Protein AF-A0A952BMN8-F1 (afdb_monomer_lite)

Foldseek 3Di:
DCVVCVVDDDEAEEEDEPPDDDPDPPRHQYYADQADLVSLVVVLVSCVVVVDQEEEAEDDFPRRDDDRNCSNVSNVVSDPHYYHYDYPDDDPDDDPD

Radius of gyration: 14.34 Å; chains: 1; bounding box: 36×27×37 Å

Structure (mmCIF, N/CA/C/O backbone):
data_AF-A0A952BMN8-F1
#
_entry.id   AF-A0A952BMN8-F1
#
loop_
_atom_site.group_PDB
_atom_site.id
_atom_site.type_symbol
_atom_site.label_atom_id
_atom_site.label_alt_id
_atom_site.label_comp_id
_atom_site.label_asym_id
_atom_site.label_entity_id
_atom_site.label_seq_id
_atom_site.pdbx_PDB_ins_code
_atom_site.Cartn_x
_atom_site.Cartn_y
_atom_site.Cartn_z
_atom_site.occupancy
_atom_site.B_iso_or_equiv
_atom_site.auth_seq_id
_atom_site.auth_comp_id
_atom_site.auth_asym_id
_atom_site.auth_atom_id
_atom_site.pdbx_PDB_model_num
ATOM 1 N N . MET A 1 1 ? -2.923 -15.668 14.334 1.00 59.69 1 MET A N 1
ATOM 2 C CA . MET A 1 1 ? -2.619 -14.325 14.875 1.00 59.69 1 MET A CA 1
ATOM 3 C C . MET A 1 1 ? -3.715 -13.849 15.816 1.00 59.69 1 MET A C 1
ATOM 5 O O . MET A 1 1 ? -3.405 -13.692 16.983 1.00 59.69 1 MET A O 1
ATOM 9 N N . ALA A 1 2 ? -4.978 -13.769 15.376 1.00 62.56 2 ALA A N 1
ATOM 10 C CA . ALA A 1 2 ? -6.110 -13.363 16.227 1.00 62.56 2 ALA A CA 1
ATOM 11 C C . ALA A 1 2 ? -6.249 -14.165 17.540 1.00 62.56 2 ALA A C 1
ATOM 13 O O . ALA A 1 2 ? -6.506 -13.592 18.585 1.00 62.56 2 ALA A O 1
ATOM 14 N N . LEU A 1 3 ? -5.984 -15.478 17.524 1.00 70.19 3 LEU A N 1
ATOM 15 C CA . LEU A 1 3 ? -6.023 -16.312 18.740 1.00 70.19 3 LEU A CA 1
ATOM 16 C C . LEU A 1 3 ? -4.900 -16.015 19.753 1.00 70.19 3 LEU A C 1
ATOM 18 O O . LEU A 1 3 ? -5.007 -16.409 20.907 1.00 70.19 3 LEU A O 1
ATOM 22 N N . ARG A 1 4 ? -3.809 -15.368 19.324 1.00 84.50 4 ARG A N 1
ATOM 23 C CA . ARG A 1 4 ? -2.631 -15.070 20.161 1.00 84.50 4 ARG A CA 1
ATOM 24 C C . ARG A 1 4 ? -2.502 -13.581 20.494 1.00 84.50 4 ARG A C 1
ATOM 26 O O . ARG A 1 4 ? -1.936 -13.249 21.525 1.00 84.50 4 ARG A O 1
ATOM 33 N N . TYR A 1 5 ? -3.038 -12.719 19.632 1.00 88.12 5 TYR A N 1
ATOM 34 C CA . TYR A 1 5 ? -3.077 -11.266 19.774 1.00 88.12 5 TYR A CA 1
ATOM 35 C C . TYR A 1 5 ? -4.469 -10.771 19.346 1.00 88.12 5 TYR A C 1
ATOM 37 O O . TYR A 1 5 ? -4.625 -10.306 18.216 1.00 88.12 5 TYR A O 1
ATOM 45 N N . PRO A 1 6 ? -5.497 -10.948 20.192 1.00 86.44 6 PRO A N 1
ATOM 46 C CA . PRO A 1 6 ? -6.888 -10.653 19.833 1.00 86.44 6 PRO A CA 1
ATOM 47 C C . PRO A 1 6 ? -7.143 -9.161 19.600 1.00 86.44 6 PRO A C 1
ATOM 49 O O . PRO A 1 6 ? -8.026 -8.805 18.823 1.00 86.44 6 PRO A O 1
ATOM 52 N N . ASP A 1 7 ? -6.333 -8.304 20.218 1.00 90.62 7 ASP A N 1
ATOM 53 C CA . ASP A 1 7 ? -6.446 -6.851 20.095 1.00 90.62 7 ASP A CA 1
ATOM 54 C C . ASP A 1 7 ? -5.780 -6.311 18.821 1.00 90.62 7 ASP A C 1
ATOM 56 O O . ASP A 1 7 ? -6.022 -5.171 18.428 1.00 90.62 7 ASP A O 1
ATOM 60 N N . ILE A 1 8 ? -4.969 -7.130 18.136 1.00 91.56 8 ILE A N 1
ATOM 61 C CA . ILE A 1 8 ? -4.352 -6.749 16.863 1.00 91.56 8 ILE A CA 1
ATOM 62 C C . ILE A 1 8 ? -5.307 -7.091 15.723 1.00 91.56 8 ILE A C 1
ATOM 64 O O . ILE A 1 8 ? -5.518 -8.257 15.375 1.00 91.56 8 ILE A O 1
ATOM 68 N N . LYS A 1 9 ? -5.826 -6.044 15.086 1.00 92.88 9 LYS A N 1
ATOM 69 C CA . LYS A 1 9 ? -6.565 -6.139 13.827 1.00 92.88 9 LYS A CA 1
ATOM 70 C C . LYS A 1 9 ? -5.600 -5.998 12.655 1.00 92.88 9 LYS A C 1
ATOM 72 O O . LYS A 1 9 ? -4.643 -5.235 12.718 1.00 92.88 9 LYS A O 1
ATOM 77 N N . VAL A 1 10 ? -5.847 -6.756 11.589 1.00 93.62 10 VAL A N 1
ATOM 78 C CA . VAL A 1 10 ? -5.043 -6.708 10.364 1.00 93.62 10 VAL A CA 1
ATOM 79 C C . VAL A 1 10 ? -5.973 -6.537 9.181 1.00 93.62 10 VAL A C 1
ATOM 81 O O . VAL A 1 10 ? -6.717 -7.461 8.851 1.00 93.62 10 VAL A O 1
ATOM 84 N N . ASP A 1 11 ? -5.869 -5.380 8.540 1.00 95.88 11 ASP A N 1
ATOM 85 C CA . ASP A 1 11 ? -6.436 -5.135 7.223 1.00 95.88 11 ASP A CA 1
ATOM 86 C C . ASP A 1 11 ? -5.461 -5.590 6.143 1.00 95.88 11 ASP A C 1
ATOM 88 O O . ASP A 1 11 ? -4.250 -5.401 6.267 1.00 95.88 11 ASP A O 1
ATOM 92 N N . ILE A 1 12 ? -5.983 -6.174 5.064 1.00 96.62 12 ILE A N 1
ATOM 93 C CA . ILE A 1 12 ? -5.149 -6.626 3.946 1.00 96.62 12 ILE A CA 1
ATOM 94 C C . ILE A 1 12 ? -5.564 -5.903 2.686 1.00 96.62 12 ILE A C 1
ATOM 96 O O . ILE A 1 12 ? -6.692 -6.033 2.222 1.00 96.62 12 ILE A O 1
ATOM 100 N N . TRP A 1 13 ? -4.611 -5.180 2.116 1.00 97.25 13 TRP A N 1
ATOM 101 C CA . TRP A 1 13 ? -4.751 -4.529 0.828 1.00 97.25 13 TRP A CA 1
ATOM 102 C C . TRP A 1 13 ? -3.951 -5.315 -0.199 1.00 97.25 13 TRP A C 1
ATOM 104 O O . TRP A 1 13 ? -2.732 -5.426 -0.074 1.00 97.25 13 TRP A O 1
ATOM 114 N N . ALA A 1 14 ? -4.638 -5.905 -1.174 1.00 96.56 14 ALA A N 1
ATOM 115 C CA . ALA A 1 14 ? -3.991 -6.691 -2.216 1.00 96.56 14 ALA A CA 1
ATOM 116 C C . ALA A 1 14 ? -3.675 -5.821 -3.432 1.00 96.56 14 ALA A C 1
ATOM 118 O O . ALA A 1 14 ? -4.473 -4.966 -3.819 1.00 96.56 14 ALA A O 1
ATOM 119 N N . LEU A 1 15 ? -2.513 -6.056 -4.034 1.00 95.69 15 LEU A N 1
ATOM 120 C CA . LEU A 1 15 ? -2.110 -5.412 -5.272 1.00 95.69 15 LEU A CA 1
ATOM 121 C C . LEU A 1 15 ? -2.435 -6.331 -6.457 1.00 95.69 15 LEU A C 1
ATOM 123 O O . LEU A 1 15 ? -2.114 -7.518 -6.429 1.00 95.69 15 LEU A O 1
ATOM 127 N N . ASN A 1 16 ? -3.096 -5.775 -7.468 1.00 95.12 16 ASN A N 1
ATOM 128 C CA . ASN A 1 16 ? -3.511 -6.470 -8.679 1.00 95.12 16 ASN A CA 1
ATOM 129 C C . ASN A 1 16 ? -2.602 -6.116 -9.847 1.00 95.12 16 ASN A C 1
ATOM 131 O O . ASN A 1 16 ? -2.469 -4.935 -10.180 1.00 95.12 16 ASN A O 1
ATOM 135 N N . ASP A 1 17 ? -2.105 -7.149 -10.525 1.00 92.19 17 ASP A N 1
ATOM 136 C CA . ASP A 1 17 ? -1.437 -6.986 -11.811 1.00 92.19 17 ASP A CA 1
ATOM 137 C C . ASP A 1 17 ? -2.378 -6.349 -12.854 1.00 92.19 17 ASP A C 1
ATOM 139 O O . ASP A 1 17 ? -3.600 -6.574 -12.827 1.00 92.19 17 ASP A O 1
ATOM 143 N N . PRO A 1 18 ? -1.824 -5.636 -13.846 1.00 89.56 18 PRO A N 1
ATOM 144 C CA . PRO A 1 18 ? -2.596 -5.038 -14.924 1.00 89.56 18 PRO A CA 1
ATOM 145 C C . PRO A 1 18 ? -3.415 -6.083 -15.687 1.00 89.56 18 PRO A C 1
ATOM 147 O O . PRO A 1 18 ? -2.903 -7.113 -16.127 1.00 89.56 18 PRO A O 1
ATOM 150 N N . GLY A 1 19 ? -4.714 -5.817 -15.841 1.00 86.19 19 GLY A N 1
ATOM 151 C CA . GLY A 1 19 ? -5.630 -6.672 -16.600 1.00 86.19 19 GLY A CA 1
ATOM 152 C C . GLY A 1 19 ? -5.925 -8.039 -15.974 1.00 86.19 19 GLY A C 1
ATOM 153 O O . GLY A 1 19 ? -6.609 -8.845 -16.604 1.00 86.19 19 GLY A O 1
ATOM 154 N N . LYS A 1 20 ? -5.443 -8.320 -14.756 1.00 88.06 20 LYS A N 1
ATOM 155 C CA . LYS A 1 20 ? -5.733 -9.578 -14.064 1.00 88.06 20 LYS A CA 1
ATOM 156 C C . LYS A 1 20 ? -6.826 -9.412 -13.018 1.00 88.06 20 LYS A C 1
ATOM 158 O O . LYS A 1 20 ? -6.958 -8.381 -12.362 1.00 88.06 20 LYS A O 1
ATOM 163 N N . HIS A 1 21 ? -7.584 -10.487 -12.839 1.00 83.88 21 HIS A N 1
ATOM 164 C CA . HIS A 1 21 ? -8.583 -10.616 -11.792 1.00 83.88 21 HIS A CA 1
ATOM 165 C C . HIS A 1 21 ? -8.308 -11.883 -10.994 1.00 83.88 21 HIS A C 1
ATOM 167 O O . HIS A 1 21 ? -8.163 -12.967 -11.560 1.00 83.88 21 HIS A O 1
ATOM 173 N N . TYR A 1 22 ? -8.262 -11.737 -9.675 1.00 89.75 22 TYR A N 1
ATOM 174 C CA . TYR A 1 22 ? -8.038 -12.833 -8.747 1.00 89.75 22 TYR A CA 1
ATOM 175 C C . TYR A 1 22 ? -9.280 -13.047 -7.884 1.00 89.75 22 TYR A C 1
ATOM 177 O O . TYR A 1 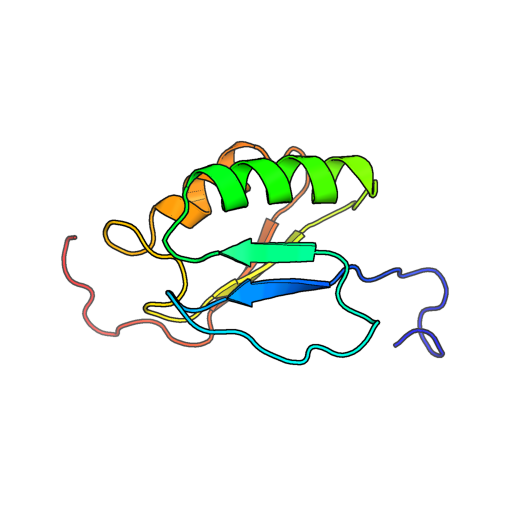22 ? -9.899 -12.090 -7.415 1.00 89.75 22 TYR A O 1
ATOM 185 N N . ALA A 1 23 ? -9.630 -14.311 -7.647 1.00 90.00 23 ALA A N 1
ATOM 186 C CA . ALA A 1 23 ? -10.614 -14.679 -6.636 1.00 90.00 23 ALA A CA 1
ATOM 187 C C . ALA A 1 23 ? -9.946 -14.618 -5.255 1.00 90.00 23 ALA A C 1
ATOM 189 O O . ALA A 1 23 ? -9.430 -15.616 -4.749 1.00 90.00 23 ALA A O 1
ATOM 190 N N . TYR A 1 24 ? -9.886 -13.420 -4.679 1.00 90.69 24 TYR A N 1
ATOM 191 C CA . TYR A 1 24 ? -9.365 -13.240 -3.331 1.00 90.69 24 TYR A CA 1
ATOM 192 C C . TYR A 1 24 ? -10.316 -13.823 -2.278 1.00 90.69 24 TYR A C 1
ATOM 194 O O . TYR A 1 24 ? -11.532 -13.774 -2.459 1.00 90.69 24 TYR A O 1
ATOM 202 N N . PRO A 1 25 ? -9.785 -14.333 -1.153 1.00 89.44 25 PRO A N 1
ATOM 203 C CA . PRO A 1 25 ? -10.614 -14.696 -0.012 1.00 89.44 25 PRO A CA 1
ATOM 204 C C . PRO A 1 25 ? -11.231 -13.448 0.637 1.00 89.44 25 PRO A C 1
ATOM 206 O O . PRO A 1 25 ? -10.656 -12.361 0.574 1.00 89.44 25 PRO A O 1
ATOM 209 N N . ASP A 1 26 ? -12.322 -13.635 1.382 1.00 86.12 26 ASP A N 1
ATOM 210 C CA . ASP A 1 26 ? -13.088 -12.564 2.052 1.00 86.12 26 ASP A CA 1
ATOM 211 C C . ASP A 1 26 ? -12.275 -11.692 3.027 1.00 86.12 26 ASP A C 1
ATOM 213 O O . ASP A 1 26 ? -12.747 -10.657 3.489 1.00 86.12 26 ASP A O 1
ATOM 217 N N . ARG A 1 27 ? -11.041 -12.086 3.367 1.00 88.75 27 ARG A N 1
ATOM 218 C CA . ARG A 1 27 ? -10.186 -11.340 4.301 1.00 88.75 27 ARG A CA 1
ATOM 219 C C . ARG A 1 27 ? -9.511 -10.098 3.702 1.00 88.75 27 ARG A C 1
ATOM 221 O O . ARG A 1 27 ? -8.732 -9.459 4.405 1.00 88.75 27 ARG A O 1
ATOM 228 N N . ILE A 1 28 ? -9.717 -9.806 2.419 1.00 94.69 28 ILE A N 1
ATOM 229 C CA . ILE A 1 28 ? -9.138 -8.628 1.764 1.00 94.69 28 ILE A CA 1
ATOM 230 C C . ILE A 1 28 ? -9.996 -7.394 2.060 1.00 94.69 28 ILE A C 1
ATOM 232 O O . ILE A 1 28 ? -11.170 -7.340 1.709 1.00 94.69 28 ILE A O 1
ATOM 236 N N . SER A 1 29 ? -9.385 -6.384 2.677 1.00 96.12 29 SER A N 1
ATOM 237 C CA . SER A 1 29 ? -10.013 -5.105 3.030 1.00 96.12 29 SER A CA 1
ATOM 238 C C . SER A 1 29 ? -10.092 -4.139 1.842 1.00 96.12 29 SER A C 1
ATOM 240 O O . SER A 1 29 ? -10.918 -3.228 1.843 1.00 96.12 29 SER A O 1
ATOM 242 N N . GLY A 1 30 ? -9.243 -4.311 0.824 1.00 96.06 30 GLY A N 1
ATOM 243 C CA . GLY A 1 30 ? -9.261 -3.476 -0.375 1.00 96.06 30 GLY A CA 1
ATOM 244 C C . GLY A 1 30 ? -8.251 -3.893 -1.441 1.00 96.06 30 GLY A C 1
ATOM 245 O O . GLY A 1 30 ? -7.383 -4.734 -1.209 1.00 96.06 30 GLY A O 1
ATOM 246 N N . LEU A 1 31 ? -8.377 -3.293 -2.627 1.00 96.06 31 LEU A N 1
ATOM 247 C CA . LEU A 1 31 ? -7.542 -3.583 -3.793 1.00 96.06 31 LEU A CA 1
ATOM 248 C C . LEU A 1 31 ? -6.785 -2.336 -4.262 1.00 96.06 31 LEU A C 1
ATOM 250 O O . LEU A 1 31 ? -7.315 -1.221 -4.247 1.00 96.06 31 LEU A O 1
ATOM 254 N N . ILE A 1 32 ? -5.555 -2.547 -4.718 1.00 97.19 32 ILE A N 1
ATOM 255 C CA . ILE A 1 32 ? -4.708 -1.564 -5.389 1.00 97.19 32 ILE A CA 1
ATOM 256 C C . ILE A 1 32 ? -4.437 -2.086 -6.797 1.00 97.19 32 ILE A C 1
ATOM 258 O O . ILE A 1 32 ? -3.774 -3.101 -6.960 1.00 97.19 32 ILE A O 1
ATOM 262 N N . ASN A 1 33 ? -4.945 -1.408 -7.823 1.00 96.50 33 ASN A N 1
ATOM 263 C CA . ASN A 1 33 ? -4.597 -1.736 -9.203 1.00 96.50 33 ASN A CA 1
ATOM 264 C C . ASN A 1 33 ? -3.220 -1.146 -9.529 1.00 96.50 33 ASN A C 1
ATOM 266 O O . ASN A 1 33 ? -3.044 0.069 -9.411 1.00 96.50 33 ASN A O 1
ATOM 270 N N . GLN A 1 34 ? -2.275 -1.994 -9.943 1.00 95.81 34 GLN A N 1
ATOM 271 C CA . GLN A 1 34 ? -0.868 -1.640 -10.154 1.00 95.81 34 GLN A CA 1
ATOM 272 C C . GLN A 1 34 ? -0.666 -0.398 -11.033 1.00 95.81 34 GLN A C 1
ATOM 274 O O . GLN A 1 34 ? 0.040 0.524 -10.633 1.00 95.81 34 GLN A O 1
ATOM 279 N N . ASP A 1 35 ? -1.314 -0.359 -12.198 1.00 94.06 35 ASP A N 1
ATOM 280 C CA . ASP A 1 35 ? -1.115 0.689 -13.213 1.00 94.06 35 ASP A CA 1
ATOM 281 C C . ASP A 1 35 ? -2.055 1.892 -13.043 1.00 94.06 35 ASP A C 1
ATOM 283 O O . ASP A 1 35 ? -2.095 2.798 -13.876 1.00 94.06 35 ASP A O 1
ATOM 287 N N . GLU A 1 36 ? -2.824 1.939 -11.955 1.00 96.00 36 GLU A N 1
ATOM 288 C CA . GLU A 1 36 ? -3.763 3.023 -11.700 1.00 96.00 36 GLU A CA 1
ATOM 289 C C . GLU A 1 36 ? -3.305 3.855 -10.498 1.00 96.00 36 GLU A C 1
ATOM 291 O O . GLU A 1 36 ? -3.652 3.567 -9.351 1.00 96.00 36 GLU A O 1
ATOM 296 N N . LEU A 1 37 ? -2.595 4.960 -10.753 1.00 95.81 37 LEU A N 1
ATOM 297 C CA . LEU A 1 37 ? -2.130 5.890 -9.710 1.00 95.81 37 LEU A CA 1
ATOM 298 C C . LEU A 1 37 ? -3.260 6.328 -8.751 1.00 95.81 37 LEU A C 1
ATOM 300 O O . LEU A 1 37 ? -3.067 6.458 -7.540 1.00 95.81 37 LEU A O 1
ATOM 304 N N . ALA A 1 38 ? -4.480 6.508 -9.266 1.00 97.12 38 ALA A N 1
ATOM 305 C CA . ALA A 1 38 ? -5.647 6.846 -8.453 1.00 97.12 38 ALA A CA 1
ATOM 306 C C . ALA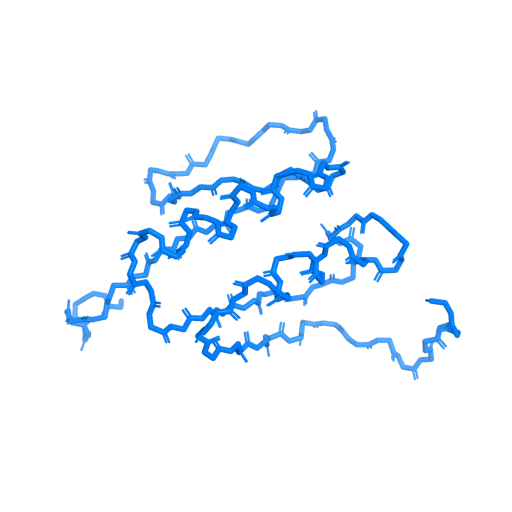 A 1 38 ? -6.036 5.740 -7.451 1.00 97.12 38 ALA A C 1
ATOM 308 O O . ALA A 1 38 ? -6.599 6.048 -6.395 1.00 97.12 38 ALA A O 1
ATOM 309 N N . SER A 1 39 ? -5.717 4.474 -7.737 1.00 97.81 39 SER A N 1
ATOM 310 C CA . SER A 1 39 ? -5.977 3.343 -6.844 1.00 97.81 39 SER A CA 1
ATOM 311 C C . SER A 1 39 ? -5.134 3.404 -5.575 1.00 97.81 39 SER A C 1
ATOM 313 O O . SER A 1 39 ? -5.657 3.134 -4.496 1.00 97.81 39 SER A O 1
ATOM 315 N N . TYR A 1 40 ? -3.883 3.858 -5.663 1.00 98.12 40 TYR A N 1
ATOM 316 C CA . TYR A 1 40 ? -3.032 4.105 -4.494 1.00 98.12 40 TYR A CA 1
ATOM 317 C C . TYR A 1 40 ? -3.597 5.219 -3.611 1.00 98.12 40 TYR A C 1
ATOM 319 O O . TYR A 1 40 ? -3.676 5.084 -2.391 1.00 98.12 40 TYR A O 1
ATOM 327 N N . ALA A 1 41 ? -4.085 6.305 -4.218 1.00 96.94 41 ALA A N 1
ATOM 328 C CA . ALA A 1 41 ? -4.738 7.380 -3.474 1.00 96.94 41 ALA A CA 1
ATOM 329 C C . ALA A 1 41 ? -6.066 6.932 -2.827 1.00 96.94 41 ALA A C 1
ATOM 331 O O . ALA A 1 41 ? -6.411 7.413 -1.745 1.00 96.94 41 ALA A O 1
ATOM 332 N N . ARG A 1 42 ? -6.824 6.028 -3.467 1.00 97.88 42 ARG A N 1
ATOM 333 C CA . ARG A 1 42 ? -8.016 5.401 -2.865 1.00 97.88 42 ARG A CA 1
ATOM 334 C C . ARG A 1 42 ? -7.640 4.502 -1.692 1.00 97.88 42 ARG A C 1
ATOM 336 O O . ARG A 1 42 ? -8.270 4.622 -0.644 1.00 97.88 42 ARG A O 1
ATOM 343 N N . ALA A 1 43 ? -6.602 3.682 -1.837 1.00 97.94 43 ALA A N 1
ATOM 344 C CA . ALA A 1 43 ? -6.107 2.842 -0.7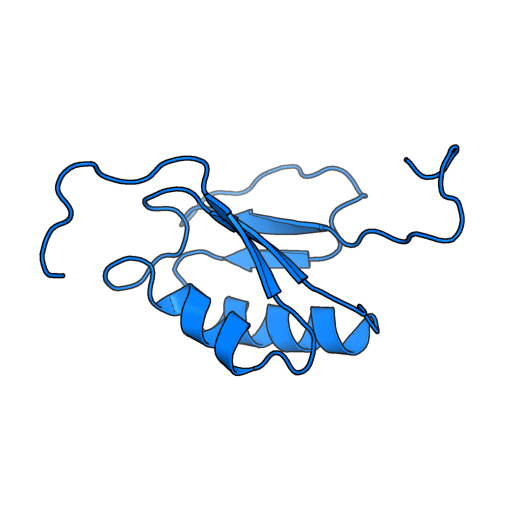54 1.00 97.94 43 ALA A CA 1
ATOM 345 C C . ALA A 1 43 ? -5.639 3.667 0.443 1.00 97.94 43 ALA A C 1
ATOM 347 O O . ALA A 1 43 ? -6.031 3.376 1.568 1.00 97.94 43 ALA A O 1
ATOM 348 N N . ALA A 1 44 ? -4.932 4.775 0.204 1.00 97.75 44 ALA A N 1
ATOM 349 C CA . ALA A 1 44 ? -4.541 5.703 1.261 1.00 97.75 44 ALA A CA 1
ATOM 350 C C . ALA A 1 44 ? -5.744 6.175 2.098 1.00 97.75 44 ALA A C 1
ATOM 352 O O . ALA A 1 44 ? -5.706 6.176 3.330 1.00 97.75 44 ALA A O 1
ATOM 353 N N . ARG A 1 45 ? -6.839 6.558 1.427 1.00 97.56 45 ARG A N 1
ATOM 354 C CA . ARG A 1 45 ? -8.079 6.963 2.101 1.00 97.56 45 ARG A CA 1
ATOM 355 C C . ARG A 1 45 ? -8.723 5.809 2.862 1.00 97.56 45 ARG A C 1
ATOM 357 O O . ARG A 1 45 ? -9.136 6.020 3.995 1.00 97.56 45 ARG A O 1
ATOM 364 N N . GLY A 1 46 ? -8.789 4.618 2.267 1.00 98.00 46 GLY A N 1
ATOM 365 C CA . GLY A 1 46 ? -9.374 3.437 2.905 1.00 98.00 46 GLY A CA 1
ATOM 366 C C . GLY A 1 46 ? -8.616 2.997 4.158 1.00 98.00 46 GLY A C 1
ATOM 367 O O . GLY A 1 46 ? -9.234 2.797 5.196 1.00 98.00 46 GLY A O 1
ATOM 368 N N . ILE A 1 47 ? -7.283 2.941 4.091 1.00 97.69 47 ILE A N 1
ATOM 369 C CA . ILE A 1 47 ? -6.411 2.624 5.233 1.00 97.69 47 ILE A CA 1
ATOM 370 C C . ILE A 1 47 ? -6.561 3.669 6.344 1.00 97.69 47 ILE A C 1
ATOM 372 O O . ILE A 1 47 ? -6.692 3.331 7.513 1.00 97.69 47 ILE A O 1
ATOM 376 N N . THR A 1 48 ? -6.589 4.956 5.989 1.00 96.94 48 THR A N 1
ATOM 377 C CA . THR A 1 48 ? -6.783 6.023 6.985 1.00 96.94 48 THR A CA 1
ATOM 378 C C . THR A 1 48 ? -8.157 5.911 7.651 1.00 96.94 48 THR A C 1
ATOM 380 O O . THR A 1 48 ? -8.278 6.086 8.860 1.00 96.94 48 THR A O 1
ATOM 383 N N . ALA A 1 49 ? -9.197 5.606 6.871 1.00 97.56 49 ALA A N 1
ATOM 384 C CA . ALA A 1 49 ? -10.558 5.450 7.369 1.00 97.56 49 ALA A CA 1
ATOM 385 C C . ALA A 1 49 ? -10.744 4.203 8.248 1.00 97.56 49 ALA A C 1
ATOM 387 O O . ALA A 1 49 ? -11.625 4.215 9.105 1.00 97.56 49 ALA A O 1
ATOM 388 N N . SER A 1 50 ? -9.927 3.155 8.075 1.00 96.50 50 SER A N 1
ATOM 389 C CA . SER A 1 50 ? -9.968 1.983 8.960 1.00 96.50 50 SER A CA 1
ATOM 390 C C . SER A 1 50 ? -9.399 2.262 10.355 1.00 96.50 50 SER A C 1
ATOM 392 O O . SER A 1 50 ? -9.639 1.485 11.277 1.00 96.50 50 SER A O 1
ATOM 394 N N . GLY A 1 51 ? -8.707 3.394 10.533 1.00 96.81 51 GLY A N 1
ATOM 395 C CA . GLY A 1 51 ? -8.078 3.765 11.797 1.00 96.81 51 GLY A CA 1
ATOM 396 C C . GLY A 1 51 ? -6.794 2.986 12.072 1.00 96.81 51 GLY A C 1
ATOM 397 O O . GLY A 1 51 ? -6.441 2.813 13.231 1.00 96.81 51 GLY A O 1
ATOM 398 N N . ALA A 1 52 ? -6.121 2.488 11.029 1.00 97.12 52 ALA A N 1
ATOM 399 C CA . ALA A 1 52 ? -4.876 1.744 11.175 1.00 97.12 52 ALA A CA 1
ATOM 400 C C . ALA A 1 52 ? -3.792 2.585 11.870 1.00 97.12 52 ALA A C 1
ATOM 402 O O . ALA A 1 52 ? -3.508 3.701 11.442 1.00 97.12 52 ALA A O 1
ATOM 403 N N . ASP A 1 53 ? -3.143 2.021 12.893 1.00 97.56 53 ASP A N 1
ATOM 404 C CA . ASP A 1 53 ? -2.078 2.691 13.655 1.00 97.56 53 ASP A CA 1
ATOM 405 C C . ASP A 1 53 ? -0.706 2.651 12.962 1.00 97.56 53 ASP A C 1
ATOM 407 O O . ASP A 1 53 ? 0.193 3.412 13.312 1.00 97.56 53 ASP A O 1
ATOM 411 N N . MET A 1 54 ? -0.524 1.758 11.984 1.00 97.25 54 MET A N 1
ATOM 412 C CA . MET A 1 54 ? 0.659 1.666 11.123 1.00 97.25 54 MET A CA 1
ATOM 413 C C . MET A 1 54 ? 0.301 1.008 9.793 1.00 97.25 54 MET A C 1
ATOM 415 O O . MET A 1 54 ? -0.702 0.301 9.689 1.00 97.25 54 MET A O 1
ATOM 419 N N . ILE A 1 55 ? 1.174 1.162 8.799 1.00 97.62 55 ILE A N 1
ATOM 420 C CA . ILE A 1 55 ? 1.129 0.352 7.582 1.00 97.62 55 ILE A CA 1
ATOM 421 C C . ILE A 1 55 ? 2.348 -0.559 7.480 1.00 97.62 55 ILE A C 1
ATOM 423 O O . ILE A 1 55 ? 3.457 -0.190 7.869 1.00 97.62 55 ILE A O 1
ATOM 427 N N . TRP A 1 56 ? 2.132 -1.750 6.929 1.00 97.62 56 TRP A N 1
ATOM 428 C CA . TRP A 1 56 ? 3.181 -2.719 6.645 1.00 97.62 56 TRP A CA 1
ATOM 429 C C . TRP A 1 56 ? 3.170 -3.065 5.157 1.00 97.62 56 TRP A C 1
ATOM 431 O O . TRP A 1 56 ? 2.231 -3.684 4.661 1.00 97.62 56 TRP A O 1
ATOM 441 N N . ILE A 1 57 ? 4.19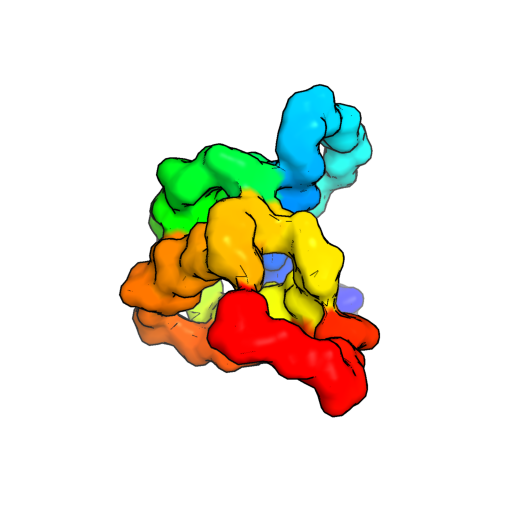4 -2.613 4.437 1.00 97.12 57 ILE A N 1
ATOM 442 C CA . ILE A 1 57 ? 4.329 -2.802 2.994 1.00 97.12 57 ILE A CA 1
ATOM 443 C C . ILE A 1 57 ? 5.191 -4.033 2.726 1.00 97.12 57 ILE A C 1
ATOM 445 O O . ILE A 1 57 ? 6.327 -4.124 3.192 1.00 97.12 57 ILE A O 1
ATOM 449 N N . GLN A 1 58 ? 4.666 -4.944 1.911 1.00 96.19 58 GLN A N 1
ATOM 450 C CA . GLN A 1 58 ? 5.418 -6.051 1.334 1.00 96.19 58 GLN A CA 1
ATOM 451 C C . GLN A 1 58 ? 5.974 -5.588 -0.013 1.00 96.19 58 GLN A C 1
ATOM 453 O O . GLN A 1 58 ? 5.213 -5.423 -0.961 1.00 96.19 58 GLN A O 1
ATOM 458 N N . HIS A 1 59 ? 7.274 -5.315 -0.084 1.00 93.69 59 HIS A N 1
ATOM 459 C CA . HIS A 1 59 ? 7.908 -4.781 -1.285 1.00 93.69 59 HIS A CA 1
ATOM 460 C C . HIS A 1 59 ? 8.624 -5.876 -2.078 1.00 93.69 59 HIS A C 1
ATOM 462 O O . HIS A 1 59 ? 9.492 -6.576 -1.550 1.00 93.69 59 HIS A O 1
ATOM 468 N N . GLU A 1 60 ? 8.319 -5.941 -3.369 1.00 92.31 60 GLU A N 1
ATOM 469 C CA . GLU A 1 60 ? 8.973 -6.787 -4.367 1.00 92.31 60 GLU A CA 1
ATOM 470 C C . GLU A 1 60 ? 9.203 -5.971 -5.648 1.00 92.31 60 GLU A C 1
ATOM 472 O O . GLU A 1 60 ? 8.475 -5.011 -5.918 1.00 92.31 60 GLU A O 1
ATOM 477 N N . PHE A 1 61 ? 10.230 -6.307 -6.433 1.00 87.56 61 PHE A N 1
ATOM 478 C CA . PHE A 1 61 ? 10.483 -5.594 -7.686 1.00 87.56 61 PHE A CA 1
ATOM 479 C C . PHE A 1 61 ? 9.361 -5.803 -8.703 1.00 87.56 61 PHE A C 1
ATOM 481 O O . PHE A 1 61 ? 8.909 -6.918 -8.938 1.00 87.56 61 PHE A O 1
ATOM 488 N N . GLY A 1 62 ? 8.953 -4.709 -9.349 1.00 88.56 62 GLY A N 1
ATOM 489 C CA . GLY A 1 62 ? 8.028 -4.736 -10.483 1.00 88.56 62 GLY A CA 1
ATOM 490 C C . GLY A 1 62 ? 6.541 -4.710 -10.128 1.00 88.56 62 GLY A C 1
ATOM 491 O O . GLY A 1 62 ? 5.730 -4.653 -11.047 1.00 88.56 62 GLY A O 1
ATOM 492 N N . ILE A 1 63 ? 6.165 -4.694 -8.843 1.00 92.31 63 ILE A N 1
ATOM 493 C CA . ILE A 1 63 ? 4.749 -4.801 -8.446 1.00 92.31 63 ILE A CA 1
ATOM 494 C C . ILE A 1 63 ? 4.037 -3.450 -8.301 1.00 92.31 63 ILE A C 1
ATOM 496 O O . ILE A 1 63 ? 2.820 -3.407 -8.308 1.00 92.31 63 ILE A O 1
ATOM 500 N N . PHE A 1 64 ? 4.746 -2.327 -8.160 1.00 94.62 64 PHE A N 1
ATOM 501 C CA . PHE A 1 64 ? 4.096 -1.048 -7.827 1.00 94.62 64 PHE A CA 1
ATOM 502 C C . PHE A 1 64 ? 3.723 -0.169 -9.029 1.00 94.62 64 PHE A C 1
ATOM 504 O O . PHE A 1 64 ? 3.082 0.856 -8.838 1.00 94.62 64 PHE A O 1
ATOM 511 N N . GLY A 1 65 ? 4.045 -0.561 -10.264 1.00 94.06 65 GLY A N 1
ATOM 512 C CA . GLY A 1 65 ? 3.730 0.249 -11.450 1.00 94.06 65 GLY A CA 1
ATOM 513 C C . GLY A 1 65 ? 4.432 1.617 -11.460 1.00 94.06 65 GLY A C 1
ATOM 514 O O . GLY A 1 65 ? 5.170 1.972 -10.542 1.00 94.06 65 GLY A O 1
ATOM 515 N N . GLY A 1 66 ? 4.232 2.391 -12.526 1.00 93.12 66 GLY A N 1
ATOM 516 C CA . GLY A 1 66 ? 4.961 3.649 -12.711 1.00 93.12 66 GLY A CA 1
ATOM 517 C C . GLY A 1 66 ? 6.461 3.451 -12.961 1.00 93.12 66 GLY A C 1
ATOM 518 O O . GLY A 1 66 ? 6.934 2.336 -13.201 1.00 93.12 66 GLY A O 1
ATOM 519 N N . ARG A 1 67 ? 7.227 4.546 -12.947 1.00 92.19 67 ARG A N 1
ATOM 520 C CA . ARG A 1 67 ? 8.676 4.481 -13.191 1.00 92.19 67 ARG A CA 1
ATOM 521 C C . ARG A 1 67 ? 9.361 4.008 -11.913 1.00 92.19 67 ARG A C 1
ATOM 523 O O . ARG A 1 67 ? 9.167 4.617 -10.868 1.00 92.19 67 ARG A O 1
ATOM 530 N N . ALA A 1 68 ? 10.102 2.903 -11.989 1.00 90.38 68 ALA A N 1
ATOM 531 C CA . ALA A 1 68 ? 10.768 2.281 -10.839 1.00 90.38 68 ALA A CA 1
ATOM 532 C C . ALA A 1 68 ? 9.850 2.016 -9.620 1.00 90.38 68 ALA A C 1
ATOM 534 O O . ALA A 1 68 ? 10.303 1.983 -8.478 1.00 90.38 68 ALA A O 1
ATOM 535 N N . GLY A 1 69 ? 8.543 1.811 -9.838 1.00 93.12 69 GLY A N 1
ATOM 536 C CA . GLY A 1 69 ? 7.594 1.586 -8.743 1.00 93.12 69 GLY A CA 1
ATOM 537 C C . GLY A 1 69 ? 7.067 2.861 -8.071 1.00 93.12 69 GLY A C 1
ATOM 538 O O . GLY A 1 69 ? 6.440 2.758 -7.017 1.00 93.12 69 GLY A O 1
ATOM 539 N N . ASP A 1 70 ? 7.314 4.057 -8.624 1.00 94.56 70 ASP A N 1
ATOM 540 C CA . ASP A 1 70 ? 7.053 5.352 -7.975 1.00 94.56 70 ASP A CA 1
ATOM 541 C C . ASP A 1 70 ? 5.595 5.605 -7.552 1.00 94.56 70 ASP A C 1
ATOM 543 O O . ASP A 1 70 ? 5.338 6.441 -6.679 1.00 94.56 70 ASP A O 1
ATOM 547 N N . TYR A 1 71 ? 4.620 4.853 -8.067 1.00 96.88 71 TYR A N 1
ATOM 548 C CA . TYR A 1 71 ? 3.226 4.995 -7.642 1.00 96.88 71 TYR A CA 1
ATOM 549 C C . TYR A 1 71 ? 3.025 4.646 -6.162 1.00 96.88 71 TYR A C 1
ATOM 551 O O . TYR A 1 71 ? 2.161 5.251 -5.515 1.00 96.88 71 TYR A O 1
ATOM 559 N N . ILE A 1 72 ? 3.857 3.775 -5.573 1.00 96.31 72 ILE A N 1
ATOM 560 C CA . ILE A 1 72 ? 3.813 3.493 -4.129 1.00 96.31 72 ILE A CA 1
ATOM 561 C C . ILE A 1 72 ? 4.079 4.746 -3.286 1.00 96.31 72 ILE A C 1
ATOM 563 O O . ILE A 1 72 ? 3.515 4.901 -2.200 1.00 96.31 72 ILE A O 1
ATOM 567 N N . LEU A 1 73 ? 4.858 5.700 -3.805 1.00 95.94 73 LEU A N 1
ATOM 568 C CA . LEU A 1 73 ? 5.130 6.968 -3.127 1.00 95.94 73 LEU A CA 1
ATOM 569 C C . LEU A 1 73 ? 3.860 7.813 -2.991 1.00 95.94 73 LEU A C 1
ATOM 571 O O . LEU A 1 73 ? 3.723 8.580 -2.038 1.00 95.94 73 LEU A O 1
ATOM 575 N N . SER A 1 74 ? 2.886 7.638 -3.888 1.00 96.12 74 SER A N 1
ATOM 576 C CA . SER A 1 74 ? 1.590 8.301 -3.765 1.00 96.12 74 SER A CA 1
ATOM 577 C C . SER A 1 74 ? 0.772 7.769 -2.581 1.00 96.12 74 SER A C 1
ATOM 579 O O . SER A 1 74 ? 0.055 8.551 -1.951 1.00 96.12 74 SER A O 1
ATOM 581 N N . LEU A 1 75 ? 0.913 6.485 -2.232 1.00 97.38 75 LEU A N 1
ATOM 582 C CA . LEU A 1 75 ? 0.332 5.903 -1.022 1.00 97.38 75 LEU A CA 1
ATOM 583 C C . LEU A 1 75 ? 1.085 6.401 0.216 1.00 97.38 75 LEU A C 1
ATOM 585 O O . LEU A 1 75 ? 0.474 7.007 1.095 1.00 97.38 75 LEU A O 1
ATOM 589 N N . ILE A 1 76 ? 2.407 6.196 0.251 1.00 96.81 76 ILE A N 1
ATOM 590 C CA . ILE A 1 76 ? 3.266 6.511 1.404 1.00 96.81 76 ILE A CA 1
ATOM 591 C C . ILE A 1 76 ? 3.185 7.996 1.764 1.00 96.81 76 ILE A C 1
ATOM 593 O O . ILE A 1 76 ? 2.949 8.333 2.920 1.00 96.81 76 ILE A O 1
ATOM 597 N N . GLY A 1 77 ? 3.286 8.894 0.779 1.00 97.12 77 GLY A N 1
ATOM 598 C CA . GLY A 1 77 ? 3.249 10.342 1.002 1.00 97.12 77 GLY A CA 1
ATOM 599 C C . GLY A 1 77 ? 1.918 10.877 1.547 1.00 97.12 77 GLY A C 1
ATOM 600 O O . GLY A 1 77 ? 1.838 12.041 1.929 1.00 97.12 77 GLY A O 1
ATOM 601 N N . ARG A 1 78 ? 0.860 10.054 1.582 1.00 96.88 78 ARG A N 1
ATOM 602 C CA . ARG A 1 78 ? -0.449 10.400 2.166 1.00 96.88 78 ARG A CA 1
ATOM 603 C C . ARG A 1 78 ? -0.639 9.844 3.575 1.00 96.88 78 ARG A C 1
ATOM 605 O O . ARG A 1 78 ? -1.598 10.234 4.241 1.00 96.88 78 ARG A O 1
ATOM 612 N N . MET A 1 79 ? 0.227 8.937 4.022 1.00 96.56 79 MET A N 1
ATOM 613 C CA . MET A 1 79 ? 0.119 8.319 5.339 1.00 96.56 79 MET A CA 1
ATOM 614 C C . MET A 1 79 ? 0.565 9.278 6.436 1.00 96.56 79 MET A C 1
ATOM 616 O O . MET A 1 79 ? 1.561 9.983 6.311 1.00 96.56 79 MET A O 1
ATOM 620 N N . LYS A 1 80 ? -0.193 9.279 7.534 1.00 96.62 80 LYS A N 1
ATOM 621 C CA . LYS A 1 80 ? 0.126 10.014 8.770 1.00 96.62 80 LYS A CA 1
ATOM 622 C C . LYS A 1 80 ? 0.539 9.086 9.913 1.00 96.62 80 LYS A C 1
ATOM 624 O O . LYS A 1 80 ? 0.681 9.532 11.046 1.00 96.62 80 LYS A O 1
ATOM 629 N N . VAL A 1 81 ? 0.692 7.804 9.605 1.00 97.25 81 VAL A N 1
ATOM 630 C CA . VAL A 1 81 ? 1.046 6.737 10.537 1.00 97.25 81 VAL A CA 1
ATOM 631 C C . VAL A 1 81 ? 2.378 6.118 10.122 1.00 97.25 81 VAL A C 1
ATOM 633 O O . VAL A 1 81 ? 2.754 6.237 8.951 1.00 97.25 81 VAL A O 1
ATOM 636 N N . PRO A 1 82 ? 3.113 5.479 11.048 1.00 98.19 82 PRO A N 1
ATOM 637 C CA . PRO A 1 82 ? 4.378 4.832 10.734 1.00 98.19 82 PRO A CA 1
ATOM 638 C C . PRO A 1 82 ? 4.266 3.824 9.587 1.00 98.19 82 PRO A C 1
ATOM 640 O O . PRO A 1 82 ? 3.272 3.106 9.453 1.00 98.19 82 PRO A O 1
ATOM 643 N N . VAL A 1 83 ? 5.331 3.753 8.788 1.00 97.69 83 VAL A N 1
ATOM 644 C CA . VAL A 1 83 ? 5.467 2.819 7.670 1.00 97.69 83 VAL A CA 1
ATOM 645 C C . VAL A 1 83 ? 6.572 1.824 7.988 1.00 97.69 83 VAL A C 1
ATOM 647 O O . VAL A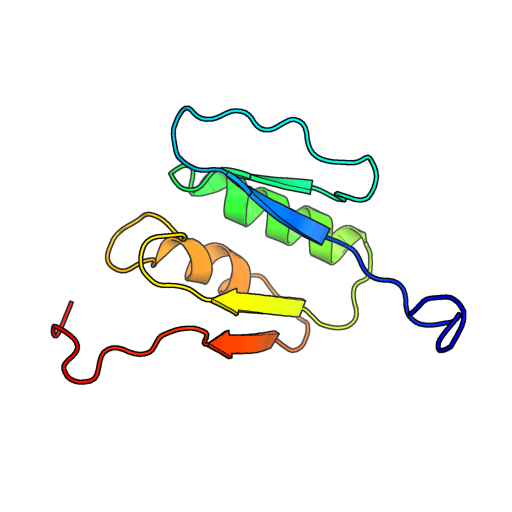 1 83 ? 7.728 2.206 8.147 1.00 97.69 83 VAL A O 1
ATOM 650 N N . ALA A 1 84 ? 6.218 0.545 8.057 1.00 97.62 84 ALA A N 1
ATOM 651 C CA . ALA A 1 84 ? 7.166 -0.558 8.048 1.00 97.62 84 ALA A CA 1
ATOM 652 C C . ALA A 1 84 ? 7.209 -1.168 6.644 1.00 97.62 84 ALA A C 1
ATOM 654 O O . ALA A 1 84 ? 6.167 -1.343 6.012 1.00 97.62 84 ALA A O 1
ATOM 655 N N . VAL A 1 85 ? 8.395 -1.527 6.157 1.00 96.06 85 VAL A N 1
ATOM 656 C CA . VAL A 1 85 ? 8.563 -2.157 4.841 1.00 96.06 85 VAL A CA 1
ATOM 657 C C . VAL A 1 85 ? 9.362 -3.442 4.998 1.00 96.06 85 VAL A C 1
ATOM 659 O O . VAL A 1 85 ? 10.442 -3.437 5.582 1.00 96.06 85 VAL A O 1
ATOM 662 N N . ALA A 1 86 ? 8.833 -4.541 4.469 1.00 96.06 86 ALA A N 1
ATOM 663 C CA . ALA A 1 86 ? 9.575 -5.774 4.262 1.00 96.06 86 ALA A CA 1
ATOM 664 C C . ALA A 1 86 ? 10.059 -5.813 2.808 1.00 96.06 86 ALA A C 1
ATOM 666 O O . ALA A 1 86 ? 9.243 -5.881 1.890 1.00 96.06 86 ALA A O 1
ATOM 667 N N . LEU A 1 87 ? 11.375 -5.754 2.606 1.00 93.69 87 LEU A N 1
ATOM 668 C CA . LEU A 1 87 ? 12.002 -5.891 1.292 1.00 93.69 87 LEU A CA 1
ATOM 669 C C . LEU A 1 87 ? 12.269 -7.378 1.032 1.00 93.69 87 LEU A C 1
ATOM 671 O O . LEU A 1 87 ? 13.120 -7.970 1.693 1.00 93.69 87 LEU A O 1
ATOM 675 N N . HIS A 1 88 ? 11.547 -7.982 0.087 1.00 90.94 88 HIS A N 1
ATOM 676 C CA . HIS A 1 88 ? 11.740 -9.399 -0.270 1.00 90.94 88 HIS A CA 1
ATOM 677 C C . HIS A 1 88 ? 12.911 -9.605 -1.225 1.00 90.94 88 HIS A C 1
ATOM 679 O O . HIS A 1 88 ? 13.565 -10.644 -1.212 1.00 90.94 88 HIS A O 1
ATOM 685 N N . THR A 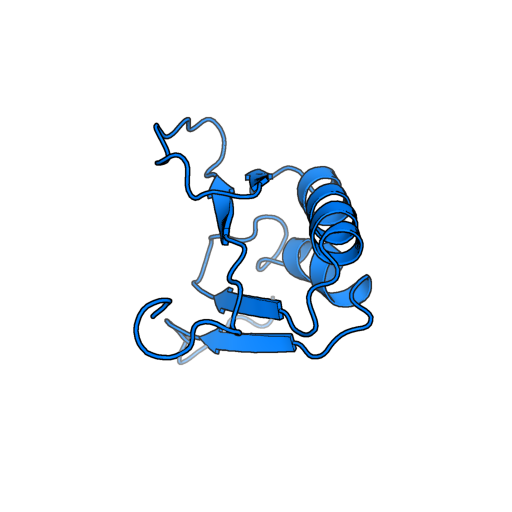1 89 ? 13.199 -8.588 -2.030 1.00 84.06 89 THR A N 1
ATOM 686 C CA . THR A 1 89 ? 14.284 -8.571 -3.007 1.00 84.06 89 THR A CA 1
ATOM 687 C C . THR A 1 89 ? 14.899 -7.180 -3.034 1.00 84.06 89 THR A C 1
ATOM 689 O O . THR A 1 89 ? 14.171 -6.189 -3.111 1.00 84.06 89 THR A O 1
ATOM 692 N N . VAL A 1 90 ? 16.229 -7.106 -3.009 1.00 84.75 90 VAL A N 1
ATOM 693 C CA . VAL A 1 90 ? 17.005 -5.875 -3.216 1.00 84.75 90 VAL A CA 1
ATOM 694 C C . VAL A 1 90 ? 18.013 -6.164 -4.326 1.00 84.75 90 VAL A C 1
ATOM 696 O O . VAL A 1 90 ? 18.708 -7.178 -4.261 1.00 84.75 90 VAL A O 1
ATOM 699 N N . LEU A 1 91 ? 18.050 -5.327 -5.367 1.00 84.88 91 LEU A N 1
ATOM 700 C CA . LEU A 1 91 ? 19.021 -5.471 -6.451 1.00 84.88 91 LEU A CA 1
ATOM 701 C C . LEU A 1 91 ? 20.418 -5.214 -5.886 1.00 84.88 91 LEU A C 1
ATOM 703 O O . LEU A 1 91 ? 20.632 -4.218 -5.199 1.00 84.88 91 LEU A O 1
ATOM 707 N N . ALA A 1 92 ? 21.357 -6.113 -6.179 1.00 87.50 92 ALA A N 1
ATOM 708 C CA . ALA A 1 92 ? 22.757 -5.926 -5.802 1.00 87.50 92 ALA A CA 1
ATOM 709 C C . ALA A 1 92 ? 23.366 -4.708 -6.517 1.00 87.50 92 ALA A C 1
ATOM 711 O O . ALA A 1 92 ? 24.148 -3.967 -5.927 1.00 87.50 92 ALA A O 1
ATOM 712 N N . GLU A 1 93 ? 22.953 -4.492 -7.766 1.00 89.56 93 GLU A N 1
ATOM 713 C CA . GLU A 1 93 ? 23.358 -3.381 -8.622 1.00 89.56 93 GLU A CA 1
ATOM 714 C C . GLU A 1 93 ? 22.086 -2.721 -9.177 1.00 89.56 93 GLU A C 1
ATOM 716 O O . GLU A 1 93 ? 21.553 -3.174 -10.193 1.00 89.56 93 GLU A O 1
ATOM 721 N N . PRO A 1 94 ? 21.510 -1.732 -8.469 1.00 84.31 94 PRO A N 1
ATOM 722 C CA . PRO A 1 94 ? 20.369 -0.985 -8.980 1.00 84.31 94 PRO A CA 1
ATOM 723 C C . PRO A 1 94 ? 20.800 -0.068 -10.131 1.00 84.31 94 PRO A C 1
ATOM 725 O O . PRO A 1 94 ? 21.906 0.479 -10.127 1.00 84.31 94 PRO A O 1
ATOM 728 N N . ASP A 1 95 ? 19.907 0.119 -11.098 1.00 83.19 95 ASP A N 1
ATOM 729 C CA . ASP A 1 95 ? 20.021 1.202 -12.074 1.00 83.19 95 ASP A CA 1
ATOM 730 C C . ASP A 1 95 ? 19.826 2.555 -11.347 1.00 83.19 95 ASP A C 1
ATOM 732 O O . ASP A 1 95 ? 19.134 2.601 -10.323 1.00 83.19 95 ASP A O 1
ATOM 736 N N . PRO A 1 96 ? 20.464 3.653 -11.789 1.00 77.19 96 PRO A N 1
ATOM 737 C CA . PRO A 1 96 ? 20.144 5.002 -11.322 1.00 77.19 96 PRO A CA 1
ATOM 738 C C . PRO A 1 96 ? 18.672 5.440 -11.482 1.00 77.19 96 PRO A C 1
ATOM 740 O O . PRO A 1 96 ? 18.303 6.428 -10.839 1.00 77.19 96 PRO A O 1
ATOM 743 N N . ASP A 1 97 ? 17.863 4.761 -12.303 1.00 59.88 97 ASP A N 1
ATOM 744 C CA . ASP A 1 97 ? 16.418 5.010 -12.458 1.00 59.88 97 ASP A CA 1
ATOM 745 C C . ASP A 1 97 ? 15.497 4.193 -11.533 1.00 59.88 97 ASP A C 1
ATOM 747 O O . ASP A 1 97 ? 15.619 2.947 -11.449 1.00 59.88 97 ASP A O 1
#

pLDDT: mean 92.28, std 7.58, range [59.69, 98.19]

Sequence (97 aa):
MALRYPDIKVDIWALNDPGKHYAYPDRISGLINQDELASYARAARGITASGADMIWIQHEFGIFGGRAGDYILSLIGRMKVPVAVALHTVLAEPDPD

Secondary structure (DSSP, 8-state):
-TTT-TT-----EEEEPTT------TT--EEEETT-HHHHHHHHHHHHHHT-S-EEEEE-TT-S-SGGGTHHHHHHTT--S-EEEEES---SS----